Protein AF-A0A1B6LSF6-F1 (afdb_monomer_lite)

Radius of gyration: 16.53 Å; chains: 1; bounding box: 50×29×31 Å

Structure (mmCIF, N/CA/C/O backbone):
data_AF-A0A1B6LSF6-F1
#
_entry.id   AF-A0A1B6LSF6-F1
#
loop_
_atom_site.group_PDB
_atom_site.id
_atom_site.type_symbol
_atom_site.label_atom_id
_atom_site.label_alt_id
_atom_site.label_comp_id
_atom_site.label_asym_id
_atom_site.label_entity_id
_atom_site.label_seq_id
_atom_site.pdbx_PDB_ins_code
_atom_site.Cartn_x
_atom_site.Cartn_y
_atom_site.Cartn_z
_atom_site.occupancy
_atom_site.B_iso_or_equiv
_atom_site.auth_seq_id
_atom_site.auth_comp_id
_atom_site.auth_asym_id
_atom_site.auth_atom_id
_atom_site.pdbx_PDB_model_num
ATOM 1 N N . LEU A 1 1 ? 36.479 12.756 -11.063 1.00 74.69 1 LEU A N 1
ATOM 2 C CA . LEU A 1 1 ? 36.062 11.431 -11.579 1.00 74.69 1 LEU A CA 1
ATOM 3 C C . LEU A 1 1 ? 35.308 10.623 -10.517 1.00 74.69 1 LEU A C 1
ATOM 5 O O . LEU A 1 1 ? 34.176 10.253 -10.776 1.00 74.69 1 LEU A O 1
ATOM 9 N N . ASN A 1 2 ? 35.859 10.449 -9.309 1.00 88.62 2 ASN A N 1
ATOM 10 C CA . ASN A 1 2 ? 35.236 9.652 -8.232 1.00 88.62 2 ASN A CA 1
ATOM 11 C C . ASN A 1 2 ? 33.845 10.141 -7.785 1.00 88.62 2 ASN A C 1
ATOM 13 O O . ASN A 1 2 ? 32.972 9.319 -7.543 1.00 88.62 2 ASN A O 1
ATOM 17 N N . LEU A 1 3 ? 33.610 11.460 -7.741 1.00 92.56 3 LEU A N 1
ATOM 18 C CA . LEU A 1 3 ? 32.290 12.015 -7.403 1.00 92.56 3 LEU A CA 1
ATOM 19 C C . LEU A 1 3 ? 31.217 11.634 -8.437 1.00 92.56 3 LEU A C 1
ATOM 21 O O . LEU A 1 3 ? 30.108 11.280 -8.068 1.00 92.56 3 LEU A O 1
ATOM 25 N N . LEU A 1 4 ? 31.560 11.660 -9.729 1.00 93.94 4 LEU A N 1
ATOM 26 C CA . LEU A 1 4 ? 30.634 11.277 -10.798 1.00 93.94 4 LEU A CA 1
ATOM 27 C C . LEU A 1 4 ? 30.294 9.786 -10.721 1.00 93.94 4 LEU A C 1
ATOM 29 O O . LEU A 1 4 ? 29.140 9.417 -10.888 1.00 93.94 4 LEU A O 1
ATOM 33 N N . VAL A 1 5 ? 31.286 8.940 -10.430 1.00 92.62 5 VAL A N 1
ATOM 34 C CA . VAL A 1 5 ? 31.061 7.503 -10.222 1.00 92.62 5 VAL A CA 1
ATOM 35 C C . VAL A 1 5 ? 30.150 7.269 -9.017 1.00 92.62 5 VAL A C 1
ATOM 37 O O . VAL A 1 5 ? 29.219 6.484 -9.131 1.00 92.62 5 VAL A O 1
ATOM 40 N N . ALA A 1 6 ? 30.359 7.980 -7.903 1.00 91.31 6 ALA A N 1
ATOM 41 C CA . ALA A 1 6 ? 29.484 7.888 -6.733 1.00 91.31 6 ALA A CA 1
ATOM 42 C C . ALA A 1 6 ? 28.036 8.281 -7.070 1.00 91.31 6 ALA A C 1
ATOM 44 O O . ALA A 1 6 ? 27.124 7.512 -6.789 1.00 91.31 6 ALA A O 1
ATOM 45 N N . ILE A 1 7 ? 27.842 9.408 -7.767 1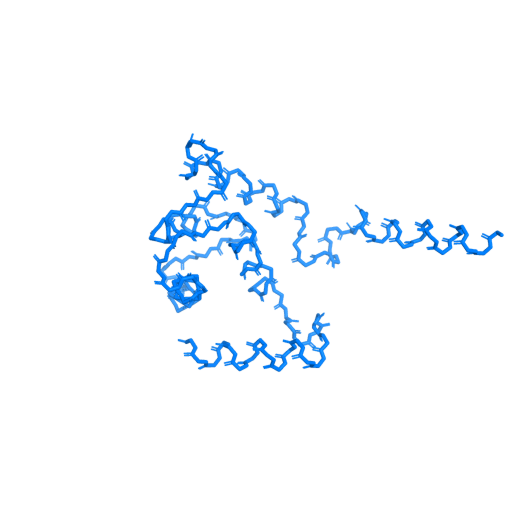.00 90.50 7 ILE A N 1
ATOM 46 C CA . ILE A 1 7 ? 26.518 9.860 -8.222 1.00 90.50 7 ILE A CA 1
ATOM 47 C C . ILE A 1 7 ? 25.867 8.809 -9.131 1.00 90.50 7 ILE A C 1
ATOM 49 O O . ILE A 1 7 ? 24.694 8.490 -8.967 1.00 90.50 7 ILE A O 1
ATOM 53 N N . ILE A 1 8 ? 26.605 8.253 -10.095 1.00 89.31 8 ILE A N 1
ATOM 54 C CA . ILE A 1 8 ? 26.066 7.240 -11.013 1.00 89.31 8 ILE A CA 1
ATOM 55 C C . ILE A 1 8 ? 25.687 5.963 -10.257 1.00 89.31 8 ILE A C 1
ATOM 57 O O . ILE A 1 8 ? 24.610 5.428 -10.501 1.00 89.31 8 ILE A O 1
ATOM 61 N N . MET A 1 9 ? 26.529 5.495 -9.333 1.00 87.06 9 MET A N 1
ATOM 62 C CA . MET A 1 9 ? 26.254 4.302 -8.523 1.00 87.06 9 MET A CA 1
ATOM 63 C C . MET A 1 9 ? 25.026 4.491 -7.628 1.00 87.06 9 MET A C 1
ATOM 65 O O . MET A 1 9 ? 24.195 3.592 -7.540 1.00 87.06 9 MET A O 1
ATOM 69 N N . GLU A 1 10 ? 24.877 5.665 -7.017 1.00 85.62 10 GLU A N 1
ATOM 70 C CA . GLU A 1 10 ? 23.711 6.007 -6.200 1.00 85.62 10 GLU A CA 1
ATOM 71 C C . GLU A 1 10 ? 22.423 6.019 -7.035 1.00 85.62 10 GLU A C 1
ATOM 73 O O . GLU A 1 10 ? 21.446 5.368 -6.674 1.00 85.62 10 GLU A O 1
ATOM 78 N N . ASN A 1 11 ? 22.438 6.661 -8.210 1.00 85.19 11 ASN A N 1
ATOM 79 C CA . ASN A 1 11 ? 21.289 6.657 -9.121 1.00 85.19 11 ASN A CA 1
ATOM 80 C C . ASN A 1 11 ? 20.977 5.250 -9.651 1.00 85.19 11 ASN A C 1
ATOM 82 O O . ASN A 1 11 ? 19.812 4.885 -9.787 1.00 85.19 11 ASN A O 1
ATOM 86 N N . PHE A 1 12 ? 21.999 4.443 -9.943 1.00 83.88 12 PHE A N 1
ATOM 87 C CA . PHE A 1 12 ? 21.792 3.075 -10.402 1.00 83.88 12 PHE A CA 1
ATOM 88 C C . PHE A 1 12 ? 21.115 2.232 -9.316 1.00 83.88 12 PHE A C 1
ATOM 90 O O . PHE A 1 12 ? 20.119 1.573 -9.592 1.00 83.88 12 PHE A O 1
ATOM 97 N N . SER A 1 13 ? 21.585 2.332 -8.070 1.00 78.44 13 SER A N 1
ATOM 98 C CA . SER A 1 13 ? 20.962 1.675 -6.917 1.00 78.44 13 SER A CA 1
ATOM 99 C C . SER A 1 13 ? 19.531 2.162 -6.655 1.00 78.44 13 SER A C 1
ATOM 101 O O . SER A 1 13 ? 18.683 1.366 -6.264 1.00 78.44 13 SER A O 1
ATOM 103 N N . LEU A 1 14 ? 19.256 3.456 -6.855 1.00 76.38 14 LEU A N 1
ATOM 104 C CA . LEU A 1 14 ? 17.940 4.056 -6.618 1.00 76.38 14 LEU A CA 1
ATOM 105 C C . LEU A 1 14 ? 16.892 3.630 -7.658 1.00 76.38 14 LEU A C 1
ATOM 107 O O . LEU A 1 14 ? 15.731 3.432 -7.309 1.00 76.38 14 LEU A O 1
ATOM 111 N N . PHE A 1 15 ? 17.283 3.512 -8.932 1.00 77.31 15 PHE A N 1
ATOM 112 C CA . PHE A 1 15 ? 16.345 3.289 -10.041 1.00 77.31 15 PHE A CA 1
ATOM 113 C C . PHE A 1 15 ? 16.343 1.861 -10.601 1.00 77.31 15 PHE A C 1
ATOM 115 O O . PHE A 1 15 ? 15.369 1.477 -11.246 1.00 77.31 15 PHE A O 1
ATOM 122 N N . TYR A 1 16 ? 17.402 1.082 -10.370 1.00 66.88 16 TYR A N 1
ATOM 123 C CA . TYR A 1 16 ? 17.579 -0.273 -10.904 1.00 66.88 16 TYR A CA 1
ATOM 124 C C . TYR A 1 16 ? 17.800 -1.293 -9.782 1.00 66.88 16 TYR A C 1
ATOM 126 O O . TYR A 1 16 ? 18.732 -2.097 -9.827 1.00 66.88 16 TYR A O 1
ATOM 134 N N . SER A 1 17 ? 16.939 -1.267 -8.764 1.00 59.06 17 SER A N 1
ATOM 135 C CA . SER A 1 17 ? 16.868 -2.355 -7.792 1.00 59.06 17 SER A CA 1
ATOM 136 C C . SER A 1 17 ? 16.424 -3.647 -8.492 1.00 59.06 17 SER A C 1
ATOM 138 O O . SER A 1 17 ? 15.440 -3.663 -9.236 1.00 59.06 17 SER A O 1
ATOM 140 N N . ASN A 1 18 ? 17.161 -4.742 -8.282 1.00 60.28 18 ASN A N 1
ATOM 141 C CA . ASN A 1 18 ? 16.705 -6.068 -8.698 1.00 60.28 18 ASN A CA 1
ATOM 142 C C . ASN A 1 18 ? 15.384 -6.389 -7.977 1.00 60.28 18 ASN A C 1
ATOM 144 O O . ASN A 1 18 ? 15.223 -6.048 -6.805 1.00 60.28 18 ASN A O 1
ATOM 148 N N . GLU A 1 19 ? 14.450 -7.073 -8.651 1.00 56.56 19 GLU A N 1
ATOM 149 C CA . GLU A 1 19 ? 13.138 -7.447 -8.080 1.00 56.56 19 GLU A CA 1
ATOM 150 C C . GLU A 1 19 ? 13.239 -8.228 -6.753 1.00 56.56 19 GLU A C 1
ATOM 152 O O . GLU A 1 19 ? 12.285 -8.232 -5.973 1.00 56.56 19 GLU A O 1
ATOM 157 N N . GLU A 1 20 ? 14.385 -8.869 -6.498 1.00 56.69 20 GLU A N 1
ATOM 158 C CA . GLU A 1 20 ? 14.679 -9.639 -5.284 1.00 56.69 20 GLU A CA 1
ATOM 159 C C . GLU A 1 20 ? 15.113 -8.773 -4.085 1.00 56.69 20 GLU A C 1
ATOM 161 O O . GLU A 1 20 ? 14.843 -9.155 -2.948 1.00 56.69 20 GLU A O 1
ATOM 166 N N . ASP A 1 21 ? 15.717 -7.601 -4.318 1.00 57.31 21 ASP A N 1
ATOM 167 C CA . ASP A 1 21 ? 16.230 -6.710 -3.259 1.00 57.31 21 ASP A CA 1
ATOM 168 C C . ASP A 1 21 ? 15.269 -5.550 -2.939 1.00 57.31 21 ASP A C 1
ATOM 170 O O . ASP A 1 21 ? 15.404 -4.870 -1.918 1.00 57.31 21 ASP A O 1
ATOM 174 N N . ALA A 1 22 ? 14.295 -5.290 -3.816 1.00 62.41 22 ALA A N 1
ATOM 175 C CA . ALA A 1 22 ? 13.332 -4.212 -3.639 1.00 62.41 22 ALA A CA 1
ATOM 176 C C . ALA A 1 22 ? 12.246 -4.580 -2.610 1.00 62.41 22 ALA A C 1
ATOM 178 O O . ALA A 1 22 ? 11.575 -5.606 -2.731 1.00 62.41 22 ALA A O 1
ATOM 179 N N . LEU A 1 23 ? 12.015 -3.684 -1.639 1.00 71.75 23 LEU A N 1
ATOM 180 C CA . LEU A 1 23 ? 10.946 -3.796 -0.629 1.00 71.75 23 LEU A CA 1
ATOM 181 C C . LEU A 1 23 ? 9.571 -4.021 -1.283 1.00 71.75 23 LEU A C 1
ATOM 183 O O . LEU A 1 23 ? 8.803 -4.889 -0.876 1.00 71.75 23 LEU A O 1
ATOM 187 N N . LEU A 1 24 ? 9.300 -3.254 -2.339 1.00 83.56 24 LEU A N 1
ATOM 188 C CA . LEU A 1 24 ? 8.210 -3.461 -3.282 1.00 83.56 24 LEU A CA 1
ATOM 189 C C . LEU A 1 24 ? 8.814 -3.504 -4.682 1.00 83.56 24 LEU A C 1
ATOM 191 O O . LEU A 1 24 ? 9.505 -2.565 -5.086 1.00 83.56 24 LEU A O 1
ATOM 195 N N . SER A 1 25 ? 8.555 -4.576 -5.426 1.00 84.62 25 SER A N 1
ATOM 196 C CA . SER A 1 25 ? 9.026 -4.673 -6.805 1.00 84.62 25 SER A CA 1
ATOM 197 C C . SER A 1 25 ? 8.259 -3.706 -7.715 1.00 84.62 25 SER A C 1
ATOM 199 O O . SER A 1 25 ? 7.153 -3.250 -7.404 1.00 84.62 25 SER A O 1
ATOM 201 N N . TYR A 1 26 ? 8.807 -3.428 -8.899 1.00 84.50 26 TYR A N 1
ATOM 202 C CA . TYR A 1 26 ? 8.086 -2.653 -9.910 1.00 84.50 26 TYR A CA 1
ATOM 203 C C . TYR A 1 26 ? 6.750 -3.310 -10.302 1.00 84.50 26 TYR A C 1
ATOM 205 O O . TYR A 1 26 ? 5.758 -2.619 -10.554 1.00 84.50 26 TYR A O 1
ATOM 213 N N . ALA A 1 27 ? 6.705 -4.647 -10.315 1.00 87.81 27 ALA A N 1
ATOM 214 C CA . ALA A 1 27 ? 5.488 -5.411 -10.555 1.00 87.81 27 ALA A CA 1
ATOM 215 C C . ALA A 1 27 ? 4.439 -5.184 -9.453 1.00 87.81 27 ALA A C 1
ATOM 217 O O . ALA A 1 27 ? 3.267 -4.980 -9.772 1.00 87.81 27 ALA A O 1
ATOM 218 N N . ASP A 1 28 ? 4.855 -5.135 -8.184 1.00 89.81 28 ASP A N 1
ATOM 219 C CA . ASP A 1 28 ? 3.969 -4.860 -7.045 1.00 89.81 28 ASP A CA 1
ATOM 220 C C . ASP A 1 28 ? 3.383 -3.444 -7.125 1.00 89.81 28 ASP A C 1
ATOM 222 O O . ASP A 1 28 ? 2.171 -3.260 -6.999 1.00 89.81 28 ASP A O 1
ATOM 226 N N . ILE A 1 29 ? 4.217 -2.443 -7.429 1.00 91.69 29 ILE A N 1
ATOM 227 C CA . ILE A 1 29 ? 3.773 -1.050 -7.593 1.00 91.69 29 ILE A CA 1
ATOM 228 C C . ILE A 1 29 ? 2.779 -0.937 -8.752 1.00 91.69 29 ILE A C 1
ATOM 230 O O . ILE A 1 29 ? 1.735 -0.301 -8.615 1.00 91.69 29 ILE A O 1
ATOM 234 N N . ARG A 1 30 ? 3.061 -1.582 -9.889 1.00 93.12 30 ARG A N 1
ATOM 235 C CA . ARG A 1 30 ? 2.162 -1.592 -11.051 1.00 93.12 30 ARG A CA 1
ATOM 236 C C . ARG A 1 30 ? 0.835 -2.289 -10.743 1.00 93.12 30 ARG A C 1
ATOM 238 O O . ARG A 1 30 ? -0.220 -1.810 -11.154 1.00 93.12 30 ARG A O 1
ATOM 245 N N . ASN A 1 31 ? 0.874 -3.404 -10.019 1.00 92.81 31 ASN A N 1
ATOM 246 C CA . ASN A 1 31 ? -0.318 -4.114 -9.562 1.00 92.81 31 ASN A CA 1
ATOM 247 C C . ASN A 1 31 ? -1.176 -3.224 -8.645 1.00 92.81 31 ASN A C 1
ATOM 249 O O . ASN A 1 31 ? -2.382 -3.068 -8.864 1.00 92.81 31 ASN A O 1
ATOM 253 N N . PHE A 1 32 ? -0.542 -2.548 -7.686 1.00 96.50 32 PHE A N 1
ATOM 254 C CA . PHE A 1 32 ? -1.225 -1.591 -6.824 1.00 96.50 32 PHE A CA 1
ATOM 255 C C . PHE A 1 32 ? -1.814 -0.411 -7.610 1.00 96.50 32 PHE A C 1
ATOM 257 O O . PHE A 1 32 ? -2.974 -0.069 -7.399 1.00 96.50 32 PHE A O 1
ATOM 264 N N . GLN A 1 33 ? -1.080 0.163 -8.569 1.00 96.75 33 GLN A N 1
ATOM 265 C CA . GLN A 1 33 ? -1.585 1.219 -9.459 1.00 96.75 33 GLN A CA 1
ATOM 266 C C . GLN A 1 33 ? -2.835 0.780 -10.227 1.00 96.75 33 GLN A C 1
ATOM 268 O O . GLN A 1 33 ? -3.821 1.515 -10.274 1.00 96.75 33 GLN A O 1
ATOM 273 N N . ASN A 1 34 ? -2.828 -0.429 -10.791 1.00 96.25 34 ASN A N 1
ATOM 274 C CA . ASN A 1 34 ? -3.993 -0.972 -11.488 1.00 96.25 34 ASN A CA 1
ATOM 275 C C . ASN A 1 34 ? -5.193 -1.106 -10.542 1.00 96.25 34 ASN A C 1
ATOM 277 O O . ASN A 1 34 ? -6.294 -0.682 -10.885 1.00 96.25 34 ASN A O 1
ATOM 281 N N . THR A 1 35 ? -4.971 -1.634 -9.336 1.00 97.50 35 THR A N 1
ATOM 282 C CA . THR A 1 35 ? -6.010 -1.775 -8.307 1.00 97.50 35 THR A CA 1
ATOM 283 C C . THR A 1 35 ? -6.559 -0.417 -7.860 1.00 97.50 35 THR A C 1
ATOM 285 O O . THR A 1 35 ? -7.774 -0.236 -7.765 1.00 97.50 35 THR A O 1
ATOM 288 N N . TRP A 1 36 ? -5.682 0.563 -7.638 1.00 98.12 36 TRP A N 1
ATOM 289 C CA . TRP A 1 36 ? -6.053 1.928 -7.276 1.00 98.12 36 TRP A CA 1
ATOM 290 C C . TRP A 1 36 ? -6.949 2.569 -8.333 1.00 98.12 36 TRP A C 1
ATOM 292 O O . TRP A 1 36 ? -8.014 3.083 -8.000 1.00 98.12 36 TRP A O 1
ATOM 302 N N . ASN A 1 37 ? -6.571 2.463 -9.608 1.00 97.00 37 ASN A N 1
ATOM 303 C CA . ASN A 1 37 ? -7.317 3.048 -10.722 1.00 97.00 37 ASN A CA 1
ATOM 304 C C . ASN A 1 37 ? -8.736 2.470 -10.871 1.00 97.00 37 ASN A C 1
ATOM 306 O O . ASN A 1 37 ? -9.624 3.151 -11.380 1.00 97.00 37 ASN A O 1
ATOM 310 N N . VAL A 1 38 ? -8.979 1.239 -10.404 1.00 97.00 38 VAL A N 1
ATOM 311 C CA . VAL A 1 38 ? -10.331 0.650 -10.364 1.00 97.00 38 VAL A CA 1
ATOM 312 C C . VAL A 1 38 ? -11.200 1.306 -9.281 1.00 97.00 38 VAL A C 1
ATOM 314 O O . VAL A 1 38 ? -12.414 1.431 -9.451 1.00 97.00 38 VAL A O 1
ATOM 317 N N . VAL A 1 39 ? -10.606 1.735 -8.165 1.00 97.19 39 VAL A N 1
ATOM 318 C CA . VAL A 1 39 ? -11.333 2.293 -7.011 1.00 97.19 39 VAL A CA 1
ATOM 319 C C . VAL A 1 39 ? -11.447 3.823 -7.074 1.00 97.19 39 VAL A C 1
ATOM 321 O O . VAL A 1 39 ? -12.505 4.369 -6.726 1.00 97.19 39 VAL A O 1
ATOM 324 N N . ASP A 1 40 ? -10.405 4.515 -7.542 1.00 97.06 40 ASP A N 1
ATOM 325 C CA . ASP A 1 40 ? -10.367 5.959 -7.810 1.00 97.06 40 ASP A CA 1
ATOM 326 C C . ASP A 1 40 ? -10.817 6.267 -9.248 1.00 97.06 40 ASP A C 1
ATOM 328 O O . ASP A 1 40 ? -10.070 6.745 -10.100 1.00 97.06 40 ASP A O 1
ATOM 332 N N . ILE A 1 41 ? -12.093 5.987 -9.514 1.00 94.12 41 ILE A N 1
ATOM 333 C CA . ILE A 1 41 ? -12.729 6.101 -10.839 1.00 94.12 41 ILE A CA 1
ATOM 334 C C . ILE A 1 41 ? -12.556 7.504 -11.453 1.00 94.12 41 ILE A C 1
ATOM 336 O O . ILE A 1 41 ? -12.534 7.661 -12.673 1.00 94.12 41 ILE A O 1
ATOM 340 N N . HIS A 1 42 ? -12.456 8.536 -10.613 1.00 94.88 42 HIS A N 1
ATOM 341 C CA . HIS A 1 42 ? -12.355 9.932 -11.038 1.00 94.88 42 HIS A CA 1
ATOM 342 C C . HIS A 1 42 ? -10.919 10.465 -11.065 1.00 94.88 42 HIS A C 1
ATOM 344 O O . HIS A 1 42 ? -10.752 11.652 -11.333 1.00 94.88 42 HIS A O 1
ATOM 350 N N . GLN A 1 43 ? -9.916 9.623 -10.790 1.00 93.69 43 GLN A N 1
ATOM 351 C CA . GLN A 1 43 ? -8.496 9.992 -10.770 1.00 93.69 43 GLN A CA 1
ATOM 352 C C . GLN A 1 43 ? -8.220 11.218 -9.888 1.00 93.69 43 GLN A C 1
ATOM 354 O O . GLN A 1 43 ? -7.495 12.136 -10.270 1.00 93.69 43 GLN A O 1
ATOM 359 N N . ARG A 1 44 ? -8.844 11.267 -8.707 1.00 95.75 44 ARG A N 1
ATOM 360 C CA . ARG A 1 44 ? -8.666 12.382 -7.766 1.00 95.75 44 ARG A CA 1
ATOM 361 C C . ARG A 1 44 ? -7.350 12.291 -6.997 1.00 95.75 44 ARG A C 1
ATOM 363 O O . ARG A 1 44 ? -6.966 13.267 -6.364 1.00 95.75 44 ARG A O 1
ATOM 370 N N . GLY A 1 45 ? -6.689 11.132 -7.014 1.00 95.31 45 GLY A N 1
ATOM 371 C CA . GLY A 1 45 ? -5.489 10.860 -6.219 1.00 95.31 45 GLY A CA 1
ATOM 372 C C . GLY A 1 45 ? -5.783 10.608 -4.737 1.00 95.31 45 GLY A C 1
ATOM 373 O O . GLY A 1 45 ? -4.860 10.350 -3.965 1.00 95.31 45 GLY A O 1
ATOM 374 N N . VAL A 1 46 ? -7.063 10.640 -4.353 1.00 97.44 46 VAL A N 1
ATOM 375 C CA . VAL A 1 46 ? -7.568 10.401 -2.999 1.00 97.44 46 VAL A CA 1
ATOM 376 C C . VAL A 1 46 ? -8.837 9.557 -3.045 1.00 97.44 46 VAL A C 1
ATOM 378 O O . VAL A 1 46 ? -9.653 9.691 -3.961 1.00 97.44 46 VAL A O 1
ATOM 381 N N . ILE A 1 47 ? -9.024 8.702 -2.041 1.00 98.00 47 ILE A N 1
ATOM 382 C CA . ILE A 1 47 ? -10.252 7.926 -1.850 1.00 98.00 47 ILE A CA 1
ATOM 383 C C . ILE A 1 47 ? -10.733 8.041 -0.400 1.00 98.00 47 ILE A C 1
ATOM 385 O O . ILE A 1 47 ? -9.907 8.094 0.508 1.00 98.00 47 ILE A O 1
ATOM 389 N N . PRO A 1 48 ? -12.050 7.964 -0.141 1.00 97.44 48 PRO A N 1
ATOM 390 C CA . PRO A 1 48 ? -12.553 7.826 1.222 1.00 97.44 48 PRO A CA 1
ATOM 391 C C . PRO A 1 48 ? -11.960 6.599 1.905 1.00 97.44 48 PRO A C 1
ATOM 393 O O . PRO A 1 48 ? -12.004 5.517 1.314 1.00 97.44 48 PRO A O 1
ATOM 396 N N . VAL A 1 49 ? -11.498 6.713 3.156 1.00 97.62 49 VAL A N 1
ATOM 397 C CA . VAL A 1 49 ? -10.827 5.601 3.863 1.00 97.62 49 VAL A CA 1
ATOM 398 C C . VAL A 1 49 ? -11.651 4.315 3.905 1.00 97.62 49 VAL A C 1
ATOM 400 O O . VAL A 1 49 ? -11.132 3.214 3.744 1.00 97.62 49 VAL A O 1
ATOM 403 N N . ARG A 1 50 ? -12.983 4.421 3.974 1.00 96.19 50 ARG A N 1
ATOM 404 C CA . ARG A 1 50 ? -13.897 3.267 3.882 1.00 96.19 50 ARG A CA 1
ATOM 405 C C . ARG A 1 50 ? -13.710 2.427 2.609 1.00 96.19 50 ARG A C 1
ATOM 407 O O . ARG A 1 50 ? -14.073 1.251 2.600 1.00 96.19 50 ARG A O 1
ATOM 414 N N . ARG A 1 51 ? -13.167 3.011 1.530 1.00 97.06 51 ARG A N 1
ATOM 415 C CA . ARG A 1 51 ? -12.873 2.322 0.267 1.00 97.06 51 ARG A CA 1
ATOM 416 C C . ARG A 1 51 ? -11.563 1.536 0.277 1.00 97.06 51 ARG A C 1
ATOM 418 O O . ARG A 1 51 ? -11.407 0.664 -0.574 1.00 97.06 51 ARG A O 1
ATOM 425 N N . VAL A 1 52 ? -10.685 1.738 1.260 1.00 96.81 52 VAL A N 1
ATOM 426 C CA . VAL A 1 52 ? -9.452 0.947 1.441 1.00 96.81 52 VAL A CA 1
ATOM 427 C C . VAL A 1 52 ? -9.759 -0.548 1.532 1.00 96.81 52 VAL A C 1
ATOM 429 O O . VAL A 1 52 ? -9.055 -1.368 0.954 1.00 96.81 52 VAL A O 1
ATOM 432 N N . ARG A 1 53 ? -10.878 -0.925 2.161 1.00 96.00 53 ARG A N 1
ATOM 433 C CA . ARG A 1 53 ? -11.323 -2.328 2.226 1.00 96.00 53 ARG A CA 1
ATOM 434 C C . ARG A 1 53 ? -11.524 -2.956 0.845 1.00 96.00 53 ARG A C 1
ATOM 436 O O . ARG A 1 53 ? -11.348 -4.161 0.711 1.00 96.00 53 ARG A O 1
ATOM 443 N N . PHE A 1 54 ? -11.921 -2.173 -0.160 1.00 96.75 54 PHE A N 1
ATOM 444 C CA . PHE A 1 54 ? -12.042 -2.664 -1.534 1.00 96.75 54 PHE A CA 1
ATOM 445 C C . PHE A 1 54 ? -10.677 -2.807 -2.192 1.00 96.75 54 PHE A C 1
ATOM 447 O O . PHE A 1 54 ? -10.449 -3.834 -2.816 1.00 96.75 54 PHE A O 1
ATOM 454 N N . ILE A 1 55 ? -9.769 -1.845 -1.988 1.00 97.06 55 ILE A N 1
ATOM 455 C CA . ILE A 1 55 ? -8.376 -1.953 -2.444 1.00 97.06 55 ILE A CA 1
ATOM 456 C C . ILE A 1 55 ? -7.768 -3.267 -1.948 1.00 97.06 55 ILE A C 1
ATOM 458 O O . ILE A 1 55 ? -7.375 -4.090 -2.763 1.00 97.06 55 ILE A O 1
ATOM 462 N N . LEU A 1 56 ? -7.788 -3.517 -0.633 1.00 95.94 56 LEU A N 1
ATOM 463 C CA . LEU A 1 56 ? -7.171 -4.710 -0.038 1.00 95.94 56 LEU A CA 1
ATOM 464 C C . LEU A 1 56 ? -7.757 -6.029 -0.561 1.00 95.94 56 LEU A C 1
ATOM 466 O O . LEU A 1 56 ? -7.038 -7.007 -0.697 1.00 95.94 56 LEU A O 1
ATOM 470 N N . ARG A 1 57 ? -9.057 -6.056 -0.880 1.00 95.62 57 ARG A N 1
ATOM 471 C CA . ARG A 1 57 ? -9.729 -7.238 -1.451 1.00 95.62 57 ARG A CA 1
ATOM 472 C C . ARG A 1 57 ? -9.427 -7.465 -2.930 1.00 95.62 57 ARG A C 1
ATOM 474 O O . ARG A 1 57 ? -9.707 -8.547 -3.430 1.00 95.62 57 ARG A O 1
ATOM 481 N N . LEU A 1 58 ? -8.980 -6.429 -3.632 1.00 96.00 58 LEU A N 1
ATOM 482 C CA . LEU A 1 58 ? -8.683 -6.471 -5.061 1.00 96.00 58 LEU A CA 1
ATOM 483 C C . LEU A 1 58 ? -7.193 -6.690 -5.343 1.00 96.00 58 LEU A C 1
ATOM 485 O O . LEU A 1 58 ? -6.856 -7.023 -6.475 1.00 96.00 58 LEU A O 1
ATOM 489 N N . LEU A 1 59 ? -6.325 -6.525 -4.340 1.00 94.50 59 LEU A N 1
ATOM 490 C CA . LEU A 1 59 ? -4.911 -6.869 -4.445 1.00 94.50 59 LEU A CA 1
ATOM 491 C C . LEU A 1 59 ? -4.739 -8.357 -4.762 1.00 94.50 59 LEU A C 1
ATOM 493 O O . LEU A 1 59 ? -5.479 -9.207 -4.273 1.00 94.50 59 LEU A O 1
ATOM 497 N N . GLN A 1 60 ? -3.736 -8.657 -5.582 1.00 89.75 60 GLN A N 1
ATOM 498 C CA . GLN A 1 60 ? -3.425 -10.008 -6.050 1.00 89.75 60 GLN A CA 1
ATOM 499 C C . GLN A 1 60 ? -1.926 -10.291 -5.939 1.00 89.75 60 GLN A C 1
ATOM 501 O O . GLN A 1 60 ? -1.113 -9.366 -5.857 1.00 89.75 60 GLN A O 1
ATOM 506 N N . GLY A 1 61 ? -1.543 -11.567 -6.003 1.00 89.00 61 GLY A N 1
ATOM 507 C CA . GLY A 1 61 ? -0.138 -11.972 -6.029 1.00 89.00 61 GLY A CA 1
ATOM 508 C C . GLY A 1 61 ? 0.557 -11.709 -4.692 1.00 89.00 61 GLY A C 1
ATOM 509 O O . GLY A 1 61 ? 0.012 -12.024 -3.641 1.00 89.00 61 GLY A O 1
ATOM 510 N N . ARG A 1 62 ? 1.759 -11.116 -4.717 1.00 88.00 62 ARG A N 1
ATOM 511 C CA . ARG A 1 62 ? 2.555 -10.843 -3.501 1.00 88.00 62 ARG A CA 1
ATOM 512 C C . ARG A 1 62 ? 1.883 -9.880 -2.514 1.00 88.00 62 ARG A C 1
ATOM 514 O O . ARG A 1 62 ? 2.229 -9.908 -1.341 1.00 88.00 62 ARG A O 1
ATOM 521 N N . LEU A 1 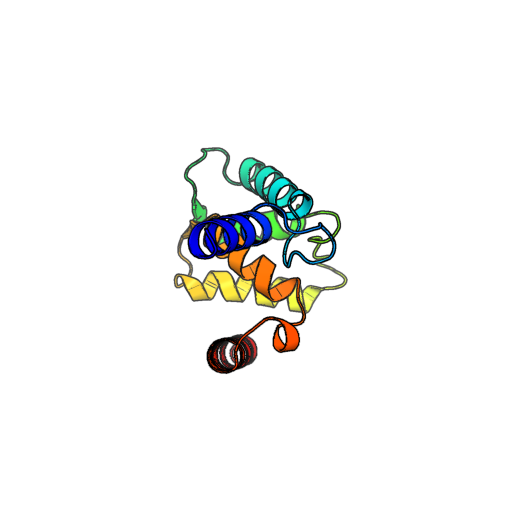63 ? 0.961 -9.037 -2.987 1.00 91.19 63 LEU A N 1
ATOM 522 C CA . LEU A 1 63 ? 0.238 -8.058 -2.167 1.00 91.19 63 LEU A CA 1
ATOM 523 C C . LEU A 1 63 ? -1.144 -8.553 -1.711 1.00 91.19 63 LEU A C 1
ATOM 525 O O . LEU A 1 63 ? -1.890 -7.790 -1.100 1.00 91.19 63 LEU A O 1
ATOM 529 N N . GLU A 1 64 ? -1.533 -9.781 -2.062 1.00 92.38 64 GLU A N 1
ATOM 530 C CA . GLU A 1 64 ? -2.843 -10.324 -1.703 1.00 92.38 64 GLU A CA 1
ATOM 531 C C . GLU A 1 64 ? -2.996 -10.437 -0.179 1.00 92.38 64 GLU A C 1
ATOM 533 O O . GLU A 1 64 ? -2.119 -10.954 0.509 1.00 92.38 64 GLU A O 1
ATOM 538 N N . VAL A 1 65 ? -4.134 -9.969 0.342 1.00 90.69 65 VAL A N 1
ATOM 539 C CA . VAL A 1 65 ? -4.505 -10.100 1.758 1.00 90.69 65 VAL A CA 1
ATOM 540 C C . VAL A 1 65 ? -5.845 -10.818 1.827 1.00 90.69 65 VAL A C 1
ATOM 542 O O . VAL A 1 65 ? -6.897 -10.204 1.622 1.00 90.69 65 VAL A O 1
ATOM 545 N N . ASP A 1 66 ? -5.821 -12.120 2.111 1.00 87.56 66 ASP A N 1
ATOM 546 C CA . ASP A 1 66 ? -7.027 -12.948 2.139 1.00 87.56 66 ASP A CA 1
ATOM 547 C C . ASP A 1 66 ? -7.857 -12.586 3.388 1.00 87.56 66 ASP A C 1
ATOM 549 O O . ASP A 1 66 ? -7.443 -12.866 4.513 1.00 87.56 66 ASP A O 1
ATOM 553 N N . PRO A 1 67 ? -9.063 -11.996 3.265 1.00 85.62 67 PRO A N 1
ATOM 554 C CA . PRO A 1 67 ? -9.830 -11.561 4.434 1.00 85.62 67 PRO A CA 1
ATOM 555 C C . PRO A 1 67 ? -10.304 -12.714 5.333 1.00 85.62 67 PRO A C 1
ATOM 557 O O . PRO A 1 67 ? -10.746 -12.463 6.460 1.00 85.62 67 PRO 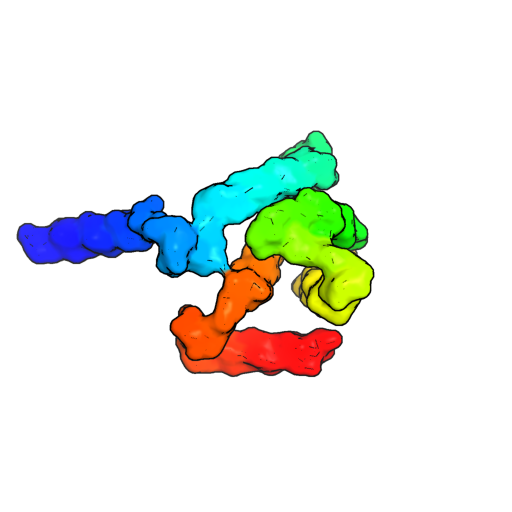A O 1
ATOM 560 N N . GLN A 1 68 ? -10.287 -13.955 4.832 1.00 87.62 68 GLN A N 1
ATOM 561 C CA . GLN A 1 68 ? -10.654 -15.146 5.592 1.00 87.62 68 GLN A CA 1
ATOM 562 C C . GLN A 1 68 ? -9.456 -15.736 6.334 1.00 87.62 68 GLN A C 1
ATOM 564 O O . GLN A 1 68 ? -9.606 -16.102 7.501 1.00 87.62 68 GLN A O 1
ATOM 569 N N . LYS A 1 69 ? -8.285 -15.799 5.693 1.00 88.19 69 LYS A N 1
ATOM 570 C CA . LYS A 1 69 ? -7.058 -16.331 6.313 1.00 88.19 69 LYS A CA 1
ATOM 571 C C . LYS A 1 69 ? -6.333 -15.280 7.152 1.00 88.19 69 LYS A C 1
ATOM 573 O O . LYS A 1 69 ? -6.000 -15.539 8.304 1.00 88.19 69 LYS A O 1
ATOM 578 N N . ASP A 1 70 ? -6.220 -14.062 6.636 1.00 89.75 70 ASP A N 1
ATOM 579 C CA . ASP A 1 70 ? -5.431 -12.956 7.186 1.00 89.75 70 ASP A CA 1
ATOM 580 C C . ASP A 1 70 ? -6.318 -11.900 7.856 1.00 89.75 70 ASP A C 1
ATOM 582 O O . ASP A 1 70 ? -6.078 -10.693 7.797 1.00 89.75 70 ASP A O 1
ATOM 586 N N . ARG A 1 71 ? -7.389 -12.347 8.525 1.00 90.81 71 ARG A N 1
ATOM 587 C CA . ARG A 1 71 ? -8.429 -11.467 9.082 1.00 90.81 71 ARG A CA 1
ATOM 588 C C . ARG A 1 71 ? -7.878 -10.390 10.022 1.00 90.81 71 ARG A C 1
ATOM 590 O O . ARG A 1 71 ? -8.433 -9.291 10.067 1.00 90.81 71 ARG A O 1
ATOM 597 N N . LEU A 1 72 ? -6.849 -10.712 10.811 1.00 89.94 72 LEU A N 1
ATOM 598 C CA . LEU A 1 72 ? -6.230 -9.764 11.740 1.00 89.94 72 LEU A CA 1
ATOM 599 C C . LEU A 1 72 ? -5.411 -8.710 10.988 1.00 89.94 72 LEU A C 1
ATOM 601 O O . LEU A 1 72 ? -5.658 -7.523 11.174 1.00 89.94 72 LEU A O 1
ATOM 605 N N . LEU A 1 73 ? -4.535 -9.141 10.075 1.00 90.56 73 LEU A N 1
ATOM 606 C CA . LEU A 1 73 ? -3.750 -8.253 9.215 1.00 90.56 73 LEU A CA 1
ATOM 607 C C . LEU A 1 73 ? -4.662 -7.309 8.423 1.00 90.56 73 LEU A C 1
ATOM 609 O O . LEU A 1 73 ? -4.487 -6.096 8.473 1.00 90.56 73 LEU A O 1
ATOM 613 N N . PHE A 1 74 ? -5.711 -7.847 7.794 1.00 93.62 74 PHE A N 1
ATOM 614 C CA . PHE A 1 74 ? -6.703 -7.052 7.072 1.00 93.62 74 PHE A CA 1
ATOM 615 C C . PHE A 1 74 ? -7.330 -5.964 7.961 1.00 93.62 74 PHE A C 1
ATOM 617 O O . PHE A 1 74 ? -7.497 -4.821 7.532 1.00 93.62 74 PHE A O 1
ATOM 624 N N . LYS A 1 75 ? -7.687 -6.301 9.210 1.00 92.81 75 LYS A N 1
ATOM 625 C CA . LYS A 1 75 ? -8.237 -5.331 10.169 1.00 92.81 75 LYS A CA 1
ATOM 626 C C . LYS A 1 75 ? -7.213 -4.270 10.557 1.00 92.81 75 LYS A C 1
ATOM 628 O O . LYS A 1 75 ? -7.578 -3.099 10.561 1.00 92.81 75 LYS A O 1
ATOM 633 N N . HIS A 1 76 ? -5.976 -4.665 10.851 1.00 93.25 76 HIS A N 1
ATOM 634 C CA . HIS A 1 76 ? -4.910 -3.742 11.241 1.00 93.25 76 HIS A CA 1
ATOM 635 C C . HIS A 1 76 ? -4.606 -2.751 10.117 1.00 93.25 76 HIS A C 1
ATOM 637 O O . HIS A 1 76 ? -4.581 -1.555 10.366 1.00 93.25 76 HIS A O 1
ATOM 643 N N . MET A 1 77 ? -4.497 -3.216 8.869 1.00 94.31 77 MET A N 1
ATOM 644 C CA . MET A 1 77 ? -4.265 -2.351 7.703 1.00 94.31 77 MET A CA 1
ATOM 645 C C . MET A 1 77 ? -5.401 -1.342 7.485 1.00 94.31 77 MET A C 1
ATOM 647 O O . MET A 1 77 ? -5.157 -0.183 7.161 1.00 94.31 77 MET A O 1
ATOM 651 N N . CYS A 1 78 ? -6.658 -1.762 7.677 1.00 95.19 78 CYS A N 1
ATOM 652 C CA . CYS A 1 78 ? -7.792 -0.838 7.605 1.00 95.19 78 CYS A CA 1
ATOM 653 C C . CYS A 1 78 ? -7.747 0.198 8.731 1.00 95.19 78 CYS A C 1
ATOM 655 O O . CYS A 1 78 ? -7.962 1.380 8.483 1.00 95.19 78 CYS A O 1
ATOM 657 N N . TYR A 1 79 ? -7.483 -0.249 9.958 1.00 94.38 79 TYR A N 1
ATOM 658 C CA . TYR A 1 79 ? -7.475 0.612 11.133 1.00 94.38 79 TYR A CA 1
ATOM 659 C C . TYR A 1 79 ? -6.310 1.609 11.122 1.00 94.38 79 TYR A C 1
ATOM 661 O O . TYR A 1 79 ? -6.498 2.767 11.475 1.00 94.38 79 TYR A O 1
ATOM 669 N N . GLU A 1 80 ? -5.137 1.186 10.648 1.00 94.25 80 GLU A N 1
ATOM 670 C CA . GLU A 1 80 ? -3.968 2.033 10.398 1.00 94.25 80 GLU A CA 1
ATOM 671 C C . GLU A 1 80 ? -4.337 3.246 9.534 1.00 94.25 80 GLU A C 1
ATOM 673 O O . GLU A 1 80 ? -4.093 4.388 9.921 1.00 94.25 80 GLU A O 1
ATOM 678 N N . LEU A 1 81 ? -5.018 3.010 8.410 1.00 95.75 81 LEU A N 1
ATOM 679 C CA . LEU A 1 81 ? -5.435 4.074 7.495 1.00 95.75 81 LEU A CA 1
ATOM 680 C C . LEU A 1 81 ? -6.625 4.891 8.026 1.00 95.75 81 LEU A C 1
ATOM 682 O O . LEU A 1 81 ? -6.696 6.090 7.768 1.00 95.75 81 LEU A O 1
ATOM 686 N N . GLU A 1 82 ? -7.532 4.287 8.805 1.00 95.06 82 GLU A N 1
ATOM 687 C CA . GLU A 1 82 ? -8.587 5.019 9.530 1.00 95.06 82 GLU A CA 1
ATOM 688 C C . GLU A 1 82 ? -7.986 5.976 10.576 1.00 95.06 82 GLU A C 1
ATOM 690 O O . GLU A 1 82 ? -8.488 7.085 10.753 1.00 95.06 82 G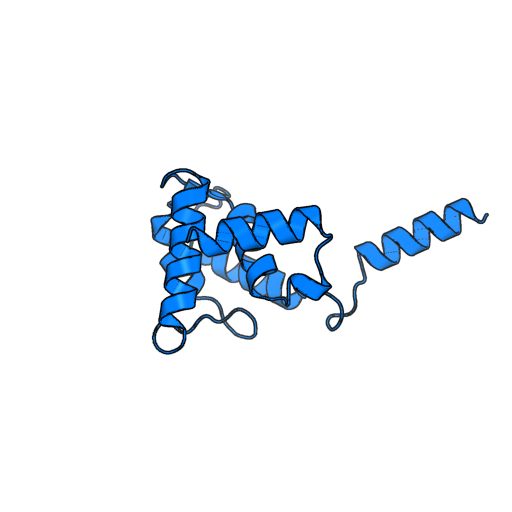LU A O 1
ATOM 695 N N . ARG A 1 83 ? -6.891 5.592 11.242 1.00 93.75 83 ARG A N 1
ATOM 696 C CA . ARG A 1 83 ? -6.205 6.426 12.239 1.00 93.75 83 ARG A CA 1
ATOM 697 C C . ARG A 1 83 ? -5.340 7.521 11.624 1.00 93.75 83 ARG A C 1
ATOM 699 O O . ARG A 1 83 ? -5.281 8.597 12.211 1.00 93.75 83 ARG A O 1
ATOM 706 N N . LEU A 1 84 ? -4.717 7.273 10.470 1.00 92.62 84 LEU A N 1
ATOM 707 C CA . LEU A 1 84 ? -3.765 8.195 9.840 1.00 92.62 84 LEU A CA 1
ATOM 708 C C . LEU A 1 84 ? -4.338 9.609 9.649 1.00 92.62 84 LEU A C 1
ATOM 710 O O . LEU A 1 84 ? -3.704 10.586 10.037 1.00 92.62 84 LEU A O 1
ATOM 714 N N . HIS A 1 85 ? -5.563 9.699 9.122 1.00 91.19 85 HIS A N 1
ATOM 715 C CA . HIS A 1 85 ? -6.261 10.969 8.876 1.00 91.19 85 HIS A CA 1
ATOM 716 C C . HIS A 1 85 ? -7.581 11.077 9.653 1.00 91.19 85 HIS A C 1
ATOM 718 O O . HIS A 1 85 ? -8.520 11.721 9.199 1.00 91.19 85 HIS A O 1
ATOM 724 N N . ASN A 1 86 ? -7.687 10.430 10.822 1.00 91.75 86 ASN A N 1
ATOM 725 C CA . ASN A 1 86 ? -8.891 10.450 11.675 1.00 91.75 86 ASN A CA 1
ATOM 726 C C . ASN A 1 86 ? -10.208 10.103 10.942 1.00 91.75 86 ASN A C 1
ATOM 728 O O . ASN A 1 86 ? -11.268 10.641 11.261 1.00 91.75 86 ASN A O 1
ATOM 732 N N . GLY A 1 87 ? -10.151 9.191 9.973 1.00 93.06 87 GLY A N 1
ATOM 733 C CA . GLY A 1 87 ? -11.309 8.727 9.210 1.00 93.06 87 GLY A CA 1
ATOM 734 C C . GLY A 1 87 ? -11.593 9.484 7.905 1.00 93.06 87 GLY A C 1
ATOM 735 O O . GLY A 1 87 ? -12.564 9.140 7.228 1.00 93.06 87 GLY A O 1
ATOM 736 N N . GLU A 1 88 ? -10.778 10.478 7.549 1.00 95.81 88 GLU A N 1
ATOM 737 C CA . GLU A 1 88 ? -10.904 11.251 6.305 1.00 95.81 88 GLU A CA 1
ATOM 738 C C . GLU A 1 88 ? -10.368 10.496 5.072 1.00 95.81 88 GLU A C 1
ATOM 740 O O . GLU A 1 88 ? -10.062 9.302 5.115 1.00 95.81 88 GLU A O 1
ATOM 745 N N . ASP A 1 89 ? -10.313 11.175 3.926 1.00 97.62 89 ASP A N 1
ATOM 746 C CA . ASP A 1 89 ? -9.761 10.627 2.688 1.00 97.62 89 ASP A CA 1
ATOM 747 C C . ASP A 1 89 ? -8.267 10.269 2.832 1.00 97.62 89 ASP A C 1
ATOM 749 O O . ASP A 1 89 ? -7.499 10.944 3.516 1.00 97.62 89 ASP A O 1
ATOM 753 N N . VAL A 1 90 ? -7.846 9.209 2.140 1.00 98.06 90 VAL A N 1
ATOM 754 C CA . VAL A 1 90 ? -6.451 8.748 2.067 1.00 98.06 90 VAL A CA 1
ATOM 755 C C . VAL A 1 90 ? -5.920 8.882 0.644 1.00 98.06 90 VAL A C 1
ATOM 757 O O . VAL A 1 90 ? -6.662 8.720 -0.330 1.00 98.06 90 VAL A O 1
ATOM 760 N N . THR A 1 91 ? -4.627 9.156 0.515 1.00 98.12 91 THR A N 1
ATOM 761 C CA . THR A 1 91 ? -3.937 9.284 -0.774 1.00 98.12 91 THR A CA 1
ATOM 762 C C . THR A 1 91 ? -3.425 7.935 -1.287 1.00 98.12 91 THR A C 1
ATOM 764 O O . THR A 1 91 ? -3.322 6.956 -0.544 1.00 98.12 91 THR A O 1
ATOM 767 N N . PHE A 1 92 ? -3.039 7.889 -2.566 1.00 97.00 92 PHE A N 1
ATOM 768 C CA . PHE A 1 92 ? -2.312 6.749 -3.143 1.00 97.00 92 PHE A CA 1
ATOM 769 C C . PHE A 1 92 ? -1.062 6.389 -2.322 1.00 97.00 92 PHE A C 1
ATOM 771 O O . PHE A 1 92 ? -0.789 5.214 -2.073 1.00 97.00 92 PHE A O 1
ATOM 778 N N . HIS A 1 93 ? -0.319 7.408 -1.882 1.00 96.25 93 HIS A N 1
ATOM 779 C CA . HIS A 1 93 ? 0.929 7.237 -1.145 1.00 96.25 93 HIS A CA 1
ATOM 780 C C . HIS A 1 93 ? 0.707 6.704 0.268 1.00 96.25 93 HIS A C 1
ATOM 782 O O . HIS A 1 93 ? 1.479 5.859 0.704 1.00 96.25 93 HIS A O 1
ATOM 788 N N . ASP A 1 94 ? -0.361 7.120 0.950 1.00 96.88 94 ASP A N 1
ATOM 789 C CA 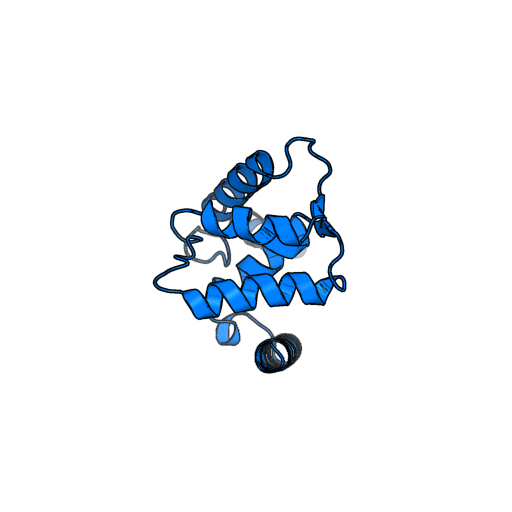. ASP A 1 94 ? -0.688 6.612 2.288 1.00 96.88 94 ASP A CA 1
ATOM 790 C C . ASP A 1 94 ? -0.879 5.091 2.268 1.00 96.88 94 ASP A C 1
ATOM 792 O O . ASP A 1 94 ? -0.310 4.358 3.077 1.00 96.88 94 ASP A O 1
ATOM 796 N N . VAL A 1 95 ? -1.643 4.601 1.288 1.00 96.50 95 VAL A N 1
ATOM 797 C CA . VAL A 1 95 ? -1.917 3.168 1.146 1.00 96.50 95 VAL A CA 1
ATOM 798 C C . VAL A 1 95 ? -0.673 2.408 0.678 1.00 96.50 95 VAL A C 1
ATOM 800 O O . VAL A 1 95 ? -0.406 1.322 1.190 1.00 96.50 95 VAL A O 1
ATOM 803 N N . LEU A 1 96 ? 0.115 2.972 -0.245 1.00 94.62 96 LEU A N 1
ATOM 804 C CA . LEU A 1 96 ? 1.365 2.356 -0.701 1.00 94.62 96 LEU A CA 1
ATOM 805 C C . LEU A 1 96 ? 2.410 2.254 0.422 1.00 94.62 96 LEU A C 1
ATOM 807 O O . LEU A 1 96 ? 3.079 1.229 0.533 1.00 94.62 96 LEU A O 1
ATOM 811 N N . ASN A 1 97 ? 2.524 3.280 1.268 1.00 92.00 97 ASN A N 1
ATOM 812 C CA . ASN A 1 97 ? 3.427 3.283 2.419 1.00 92.00 97 ASN A CA 1
ATOM 813 C C . ASN A 1 97 ? 3.012 2.236 3.454 1.00 92.00 97 ASN A C 1
ATOM 815 O O . ASN A 1 97 ? 3.843 1.484 3.948 1.00 92.00 97 ASN A O 1
ATOM 819 N N . MET A 1 98 ? 1.718 2.122 3.752 1.00 93.75 98 MET A N 1
ATOM 820 C CA . MET A 1 98 ? 1.242 1.047 4.622 1.00 93.75 98 MET A CA 1
ATOM 821 C C . MET A 1 98 ? 1.587 -0.334 4.028 1.00 93.75 98 MET A C 1
ATOM 823 O O . MET A 1 98 ? 2.087 -1.204 4.742 1.00 93.75 98 MET A O 1
ATOM 827 N N . LEU A 1 99 ? 1.416 -0.533 2.714 1.00 92.44 99 LEU A N 1
ATOM 828 C CA . LEU A 1 99 ? 1.790 -1.789 2.050 1.00 92.44 99 LEU A CA 1
ATOM 829 C C . LEU A 1 99 ? 3.297 -2.078 2.118 1.00 92.44 99 LEU A C 1
ATOM 831 O O . LEU A 1 99 ? 3.670 -3.241 2.288 1.00 92.44 99 LEU A O 1
ATOM 835 N N . SER A 1 100 ? 4.163 -1.064 2.018 1.00 87.94 100 SER A N 1
ATOM 836 C CA . SER A 1 100 ? 5.617 -1.267 2.067 1.00 87.94 100 SER A CA 1
ATOM 837 C C . SER A 1 100 ? 6.082 -1.766 3.436 1.00 87.94 100 SER A C 1
ATOM 839 O O . SER A 1 100 ? 6.866 -2.712 3.494 1.00 87.94 100 SER A O 1
ATOM 841 N N . TYR A 1 101 ? 5.535 -1.232 4.533 1.00 85.31 101 TYR A N 1
ATOM 842 C CA . TYR A 1 101 ? 5.854 -1.711 5.884 1.00 85.31 101 TYR A CA 1
ATOM 843 C C . TYR A 1 101 ? 5.327 -3.125 6.159 1.00 85.31 101 TYR A C 1
ATOM 845 O O . TYR A 1 101 ? 5.950 -3.878 6.902 1.00 85.31 101 TYR A O 1
ATOM 853 N N . ARG A 1 102 ? 4.195 -3.515 5.557 1.00 83.75 102 ARG A N 1
ATOM 854 C CA . ARG A 1 102 ? 3.588 -4.846 5.762 1.00 83.75 102 ARG A CA 1
ATOM 855 C C . ARG A 1 102 ? 4.191 -5.946 4.890 1.00 83.75 102 ARG A C 1
ATOM 857 O O . ARG A 1 102 ? 3.998 -7.120 5.191 1.00 83.75 102 ARG A O 1
ATOM 864 N N . SER A 1 103 ? 4.921 -5.577 3.840 1.00 76.50 103 SER A N 1
ATOM 865 C CA . SER A 1 103 ? 5.503 -6.527 2.882 1.00 76.50 103 SER A CA 1
ATOM 866 C C . SER A 1 103 ? 6.935 -6.951 3.235 1.00 76.50 103 SER A C 1
ATOM 868 O O . SER A 1 103 ? 7.535 -7.727 2.492 1.00 76.50 103 SER A O 1
ATOM 870 N N . VAL A 1 104 ? 7.503 -6.451 4.344 1.00 72.75 104 VAL A N 1
ATOM 871 C CA . VAL A 1 104 ? 8.927 -6.614 4.683 1.00 72.75 104 VAL A CA 1
ATOM 872 C C . VAL A 1 104 ? 9.136 -6.924 6.169 1.00 72.75 104 VAL A C 1
ATOM 874 O O . VAL A 1 104 ? 8.384 -6.480 7.032 1.00 72.75 104 VAL A O 1
ATOM 877 N N . ASP A 1 105 ? 10.210 -7.655 6.487 1.00 71.56 105 ASP A N 1
ATOM 878 C CA . ASP A 1 105 ? 10.744 -7.742 7.854 1.00 71.56 105 ASP A CA 1
ATOM 879 C C . ASP A 1 105 ? 11.381 -6.400 8.251 1.00 71.56 105 ASP A C 1
ATOM 881 O O . ASP A 1 105 ? 12.566 -6.152 8.006 1.00 71.56 105 ASP A O 1
ATOM 885 N N . ILE A 1 106 ? 10.578 -5.526 8.862 1.00 74.94 106 ILE A N 1
ATOM 886 C CA . ILE A 1 106 ? 10.959 -4.159 9.254 1.00 74.94 106 ILE A CA 1
ATOM 887 C C . ILE A 1 106 ? 12.248 -4.097 10.088 1.00 74.94 106 ILE A C 1
ATOM 889 O O . ILE A 1 106 ? 13.014 -3.148 9.966 1.00 74.94 106 ILE A O 1
ATOM 893 N N . ARG A 1 107 ? 12.567 -5.149 10.853 1.00 72.44 107 ARG A N 1
ATOM 894 C CA . ARG A 1 107 ? 13.780 -5.228 11.690 1.00 72.44 107 ARG A CA 1
ATOM 895 C C . ARG A 1 107 ? 15.075 -5.313 10.885 1.00 72.44 107 ARG A C 1
ATOM 897 O O . ARG A 1 107 ? 16.146 -5.051 11.423 1.00 72.44 107 ARG A O 1
ATOM 904 N N . LYS A 1 108 ? 14.993 -5.728 9.619 1.00 75.94 108 LYS A N 1
ATOM 905 C CA . LYS A 1 108 ? 16.137 -5.798 8.699 1.00 75.94 108 LYS A CA 1
ATOM 906 C C . LYS A 1 108 ? 16.229 -4.578 7.787 1.00 75.94 108 LYS A C 1
ATOM 908 O O . LYS A 1 108 ? 17.298 -4.330 7.240 1.00 75.94 108 LYS A O 1
ATOM 913 N N . ALA A 1 109 ? 15.118 -3.869 7.599 1.00 75.19 109 ALA A N 1
ATOM 914 C CA . ALA A 1 109 ? 14.991 -2.809 6.606 1.00 75.19 109 ALA A CA 1
ATOM 915 C C . ALA A 1 109 ? 15.048 -1.395 7.205 1.00 75.19 109 ALA A C 1
ATOM 917 O O . ALA A 1 109 ? 15.487 -0.476 6.518 1.00 75.19 109 ALA A O 1
ATOM 918 N N . LEU A 1 110 ? 14.620 -1.213 8.458 1.00 80.44 110 LEU A N 1
ATOM 919 C CA . LEU A 1 110 ? 14.512 0.103 9.088 1.00 80.44 110 LEU A CA 1
ATOM 920 C C . LEU A 1 110 ? 15.709 0.411 9.993 1.00 80.44 110 LEU A C 1
ATOM 922 O O . LEU A 1 110 ? 16.298 -0.474 10.617 1.00 80.44 110 LEU A O 1
ATOM 926 N N . GLN A 1 111 ? 16.047 1.697 10.093 1.00 83.00 111 GLN A N 1
ATOM 927 C CA . GLN A 1 111 ? 16.983 2.195 11.104 1.00 83.00 111 GLN A CA 1
ATOM 928 C C . GLN A 1 111 ? 16.314 2.211 12.487 1.00 83.00 111 GLN A C 1
ATOM 930 O O . GLN A 1 111 ? 15.092 2.198 12.584 1.00 83.00 111 GLN A O 1
ATOM 935 N N . LEU A 1 112 ? 17.103 2.263 13.569 1.00 83.94 112 LEU A N 1
ATOM 936 C CA . LEU A 1 112 ? 16.600 2.079 14.940 1.00 83.94 112 LEU A CA 1
ATOM 937 C C . LEU A 1 112 ? 15.431 3.010 15.309 1.00 83.94 112 LEU A C 1
ATOM 939 O O . LEU A 1 112 ? 14.462 2.552 15.900 1.00 83.94 112 LEU A O 1
ATOM 943 N N . GLU A 1 113 ? 15.511 4.297 14.970 1.00 86.38 113 GLU A N 1
ATOM 944 C CA . GLU A 1 113 ? 14.455 5.268 15.289 1.00 86.38 113 GLU A CA 1
ATOM 945 C C . GLU A 1 113 ? 13.149 4.957 14.548 1.00 86.38 113 GLU A C 1
ATOM 947 O O . GLU A 1 113 ? 12.084 4.889 15.160 1.00 86.38 113 GLU A O 1
ATOM 952 N N . GLU A 1 114 ? 13.241 4.698 13.244 1.00 83.31 114 GLU A N 1
ATOM 953 C CA . GLU A 1 114 ? 12.087 4.358 12.412 1.00 83.31 114 GLU A CA 1
ATOM 954 C C . GLU A 1 114 ? 11.477 3.011 12.823 1.00 83.31 114 GLU A C 1
ATOM 956 O O . GLU A 1 114 ? 10.256 2.870 12.874 1.00 83.31 114 GLU A O 1
ATOM 961 N N . LEU A 1 115 ? 12.321 2.040 13.186 1.00 84.75 115 LEU A N 1
ATOM 962 C CA . LEU A 1 115 ? 11.891 0.747 13.703 1.00 84.75 115 LEU A CA 1
ATOM 963 C C . LEU A 1 115 ? 11.102 0.900 15.006 1.00 84.75 115 LEU A C 1
ATOM 965 O O . LEU A 1 115 ? 10.009 0.354 15.107 1.00 84.75 115 LEU A O 1
ATOM 969 N N . LEU A 1 116 ? 11.627 1.655 15.978 1.00 86.12 116 LEU A N 1
ATOM 970 C CA . LEU A 1 116 ? 10.953 1.878 17.261 1.00 86.12 116 LEU A CA 1
ATOM 971 C C . LEU A 1 116 ? 9.611 2.589 17.072 1.00 86.12 116 LEU A C 1
ATOM 973 O O . LEU A 1 116 ? 8.609 2.154 17.633 1.00 86.12 116 LEU A O 1
ATOM 977 N N . ALA A 1 117 ? 9.575 3.634 16.241 1.00 83.75 117 ALA A N 1
ATOM 978 C CA . ALA A 1 117 ? 8.339 4.341 15.924 1.00 83.75 117 ALA A CA 1
ATOM 979 C C . ALA A 1 117 ? 7.312 3.417 15.248 1.00 83.75 117 ALA A C 1
ATOM 981 O O . ALA A 1 117 ? 6.119 3.475 15.556 1.00 83.75 117 ALA A O 1
ATOM 982 N N . ARG A 1 118 ? 7.768 2.533 14.348 1.00 85.94 118 ARG A N 1
ATOM 983 C CA . ARG A 1 118 ? 6.894 1.575 13.670 1.00 85.94 118 ARG A CA 1
ATOM 984 C C . ARG A 1 118 ? 6.367 0.507 14.625 1.00 85.94 118 ARG A C 1
ATOM 986 O O . ARG A 1 118 ? 5.174 0.227 14.592 1.00 85.94 118 ARG A O 1
ATOM 993 N N . GLU A 1 119 ? 7.214 -0.067 15.474 1.00 85.81 119 GLU A N 1
ATOM 994 C CA . GLU A 1 119 ? 6.801 -1.071 16.462 1.00 85.81 119 GLU A CA 1
ATOM 995 C C . GLU A 1 119 ? 5.826 -0.488 17.494 1.00 85.81 119 GLU A C 1
AT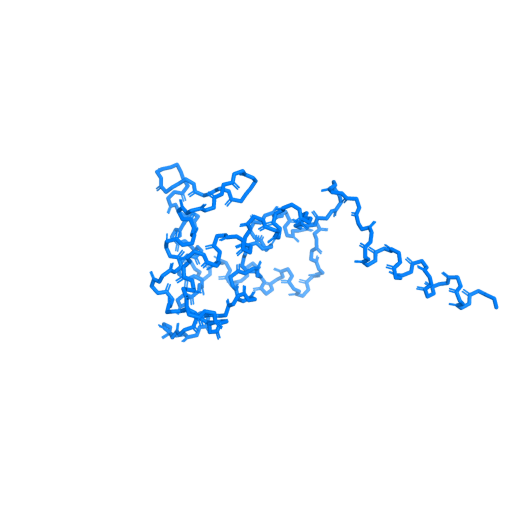OM 997 O O . GLU A 1 119 ? 4.815 -1.120 17.800 1.00 85.81 119 GLU A O 1
ATOM 1002 N N . GLU A 1 120 ? 6.072 0.731 17.985 1.00 86.62 120 GLU A N 1
ATOM 1003 C CA . GLU A 1 120 ? 5.157 1.427 18.897 1.00 86.62 120 GLU A CA 1
ATOM 1004 C C . GLU A 1 120 ? 3.794 1.671 18.237 1.00 86.62 120 GLU A C 1
ATOM 1006 O O . GLU A 1 120 ? 2.749 1.378 18.822 1.00 86.62 120 GLU A O 1
ATOM 1011 N N . PHE A 1 121 ? 3.796 2.144 16.990 1.00 83.06 121 PHE A N 1
ATOM 1012 C CA . PHE A 1 121 ? 2.573 2.366 16.229 1.00 83.06 121 PHE A CA 1
ATOM 1013 C C . PHE A 1 121 ? 1.791 1.068 15.997 1.00 83.06 121 PHE A C 1
ATOM 1015 O O . PHE A 1 121 ? 0.580 1.031 16.209 1.00 83.06 121 PHE A O 1
ATOM 1022 N N . GLU A 1 122 ? 2.470 -0.011 15.603 1.00 82.75 122 GLU A N 1
ATOM 1023 C CA . GLU A 1 122 ? 1.832 -1.309 15.387 1.00 82.75 122 GLU A CA 1
ATOM 1024 C C . GLU A 1 122 ? 1.315 -1.952 16.677 1.00 82.75 122 GLU A C 1
ATOM 1026 O O . GLU A 1 122 ? 0.341 -2.693 16.614 1.00 82.75 122 GLU A O 1
ATOM 1031 N N . TYR A 1 123 ? 1.917 -1.661 17.833 1.00 81.56 123 TYR A N 1
ATOM 1032 C CA . TYR A 1 123 ? 1.441 -2.135 19.135 1.00 81.56 123 TYR A CA 1
ATOM 1033 C C . TYR A 1 123 ? 0.159 -1.423 19.604 1.00 81.56 123 TYR A C 1
ATOM 1035 O O . TYR A 1 123 ? -0.648 -2.005 20.330 1.00 81.56 123 TYR A O 1
ATOM 1043 N N . ILE A 1 124 ? -0.031 -0.159 19.214 1.00 80.06 124 ILE A N 1
ATOM 1044 C CA . ILE A 1 124 ? -1.222 0.642 19.556 1.00 80.06 124 ILE A CA 1
ATOM 1045 C C . ILE A 1 124 ? -2.455 0.223 18.731 1.00 80.06 124 ILE A C 1
ATOM 1047 O O . ILE A 1 124 ? -3.594 0.487 19.138 1.00 80.06 124 ILE A O 1
ATOM 1051 N N . ILE A 1 125 ? -2.229 -0.395 17.569 1.00 74.19 125 ILE A N 1
ATOM 1052 C CA . ILE A 1 125 ? -3.250 -0.838 16.607 1.00 74.19 125 ILE A CA 1
ATOM 1053 C C . ILE A 1 125 ? -3.769 -2.235 16.942 1.00 74.19 125 ILE A C 1
ATOM 1055 O O . ILE A 1 125 ? -5.016 -2.369 16.994 1.00 74.19 125 ILE A O 1
#

Foldseek 3Di:
DVVVVVVVVVVCCVPPDDQVRDLAGPVRVVQLVVLVCVQPVVPPQKDQLVCVLSSQCSRDDLSHQDCVPNVVVSVLLSVQSCPVVVRGIDGSVSSVVSSSVVSDPCVVVDDPVVSVVVVVSSVVD

Sequence (125 aa):
LNLLVAIIMENFSLFYSNEEDALLSYADIRNFQNTWNVVDIHQRGVIPVRRVRFILRLLQGRLEVDPQKDRLLFKHMCYELERLHNGEDVTFHDVLNMLSYRSVDIRKALQLEELLAREEFEYII

pLDDT: mean 88.04, std 9.74, range [56.56, 98.12]

InterPro domains:
  IPR028823 Sodium leak channel NALCN [PTHR46141] (1-125)

Secondary structure (DSSP, 8-state):
-HHHHHHHHHHHHHH---TTT-SS-HHHHHHHHHHHHHH-TT--SEEEGGGHHHHHHH--GGG---TTTSHHHHHHHHHHHHHHTTTSEEEHHHHHHHHHHHTS-HHHHS-HHHHHHHHHHHHH-

Organism: NCBI:txid36148